Protein AF-A0A382HLZ8-F1 (afdb_monomer_lite)

Sequence (73 aa):
MVTARKSDNSINNRPPVFVVLQLSGGNDFMSTVIPYNDPHYFEYRKTVGIPEDDALHIDGGYAFHPSMGSVKN

Radius of gyration: 20.1 Å; chains: 1; bounding box: 48×20×53 Å

Foldseek 3Di:
DDDDDDDDPDPPPDDDDDDDDDDPDDPDPCQAKPQQVDVVQCVVPVPNRDDPVLFADDPDSITGHNVCVVVVD

Organism: NCBI:txid408172

Structure (mmCIF, N/CA/C/O backbone):
data_AF-A0A382HLZ8-F1
#
_entry.id   AF-A0A382HLZ8-F1
#
loop_
_atom_site.group_PDB
_atom_site.id
_atom_site.type_symbol
_atom_site.label_atom_id
_atom_site.label_alt_id
_atom_site.label_comp_id
_atom_site.label_asym_id
_atom_site.label_entity_id
_atom_site.label_seq_id
_atom_site.pdbx_PDB_ins_code
_atom_site.Cartn_x
_atom_site.Cartn_y
_atom_site.Cartn_z
_atom_site.occupancy
_atom_site.B_iso_or_equiv
_atom_site.auth_seq_id
_atom_site.auth_comp_id
_atom_site.auth_asym_id
_atom_site.auth_atom_id
_atom_site.pdbx_PDB_model_num
ATOM 1 N N . MET A 1 1 ? 33.621 0.445 -19.814 1.00 37.97 1 MET A N 1
ATOM 2 C CA . MET A 1 1 ? 33.834 0.411 -21.277 1.00 37.97 1 MET A CA 1
ATOM 3 C C . MET A 1 1 ? 32.469 0.259 -21.932 1.00 37.97 1 MET A C 1
ATOM 5 O O . MET A 1 1 ? 31.890 -0.812 -21.842 1.00 37.97 1 MET A O 1
ATOM 9 N N . VAL A 1 2 ? 31.900 1.338 -22.473 1.00 40.94 2 VAL A N 1
ATOM 10 C CA . VAL A 1 2 ? 30.643 1.276 -23.237 1.00 40.94 2 VAL A CA 1
ATOM 11 C C . VAL A 1 2 ? 31.025 1.359 -24.705 1.00 40.94 2 VAL A C 1
ATOM 13 O O . VAL A 1 2 ? 31.562 2.370 -25.147 1.00 40.94 2 VAL A O 1
ATOM 16 N N . THR A 1 3 ? 30.801 0.279 -25.445 1.00 47.44 3 THR A N 1
ATOM 17 C CA . THR A 1 3 ? 31.003 0.264 -26.895 1.00 47.44 3 THR A CA 1
ATOM 18 C C . THR A 1 3 ? 29.729 0.772 -27.557 1.00 47.44 3 THR A C 1
ATOM 20 O O . THR A 1 3 ? 28.667 0.168 -27.398 1.00 47.44 3 THR A O 1
ATOM 23 N N . ALA A 1 4 ? 29.817 1.879 -28.294 1.00 55.00 4 ALA A N 1
ATOM 24 C CA . ALA A 1 4 ? 28.699 2.390 -29.080 1.00 55.00 4 ALA A CA 1
ATOM 25 C C . ALA A 1 4 ? 28.340 1.403 -30.205 1.00 55.00 4 ALA A C 1
ATOM 27 O O . ALA A 1 4 ? 29.211 0.949 -30.950 1.00 55.00 4 ALA A O 1
ATOM 28 N N . ARG A 1 5 ? 27.049 1.075 -30.331 1.00 67.75 5 ARG A N 1
ATOM 29 C CA . ARG A 1 5 ? 26.500 0.304 -31.455 1.00 67.75 5 ARG A CA 1
ATOM 30 C C . ARG A 1 5 ? 25.845 1.252 -32.459 1.00 67.75 5 ARG A C 1
ATOM 32 O O . ARG A 1 5 ? 25.200 2.222 -32.073 1.00 67.75 5 ARG A O 1
ATOM 39 N N . LYS A 1 6 ? 26.026 0.954 -33.746 1.00 57.12 6 LYS A N 1
ATOM 40 C CA . LYS A 1 6 ? 25.437 1.674 -34.885 1.00 57.12 6 LYS A CA 1
ATOM 41 C C . LYS A 1 6 ? 23.904 1.611 -34.810 1.00 57.12 6 LYS A C 1
ATOM 43 O O . LYS A 1 6 ? 23.366 0.533 -34.572 1.00 57.12 6 LYS A O 1
ATOM 48 N N . SER A 1 7 ? 23.217 2.741 -35.004 1.00 58.16 7 SER A N 1
ATOM 49 C CA . SER A 1 7 ? 21.750 2.790 -34.941 1.00 58.16 7 SER A CA 1
ATOM 50 C C . SER A 1 7 ? 21.131 2.110 -36.164 1.00 58.16 7 SER A C 1
ATOM 52 O O . SER A 1 7 ? 21.287 2.594 -37.287 1.00 58.16 7 SER A O 1
ATOM 54 N N . ASP A 1 8 ? 20.427 1.006 -35.936 1.00 62.09 8 ASP A N 1
ATOM 55 C CA . ASP A 1 8 ? 19.515 0.409 -36.909 1.00 62.09 8 ASP A CA 1
ATOM 56 C C . ASP A 1 8 ? 18.137 1.074 -36.765 1.00 62.09 8 ASP A C 1
ATOM 58 O O . ASP A 1 8 ? 17.628 1.230 -35.654 1.00 62.09 8 ASP A O 1
ATOM 62 N N . ASN A 1 9 ? 17.567 1.525 -37.882 1.00 59.16 9 ASN A N 1
ATOM 63 C CA . ASN A 1 9 ? 16.411 2.426 -37.920 1.00 59.16 9 ASN A CA 1
ATOM 64 C C . ASN A 1 9 ? 15.090 1.687 -38.203 1.00 59.16 9 ASN A C 1
ATOM 66 O O . ASN A 1 9 ? 14.139 2.269 -38.723 1.00 59.16 9 ASN A O 1
ATOM 70 N N . SER A 1 10 ? 15.013 0.395 -37.875 1.00 59.22 10 SER A N 1
ATOM 71 C CA . SER A 1 10 ? 13.778 -0.379 -37.976 1.00 59.22 10 SER A CA 1
ATOM 72 C C . SER A 1 10 ? 13.024 -0.362 -36.641 1.00 59.22 10 SER A C 1
ATOM 74 O O . SER A 1 10 ? 13.533 -0.745 -35.588 1.00 59.22 10 SER A O 1
ATOM 76 N N . ILE A 1 11 ? 11.770 0.095 -36.679 1.00 60.72 11 ILE A N 1
ATOM 77 C CA . ILE A 1 11 ? 10.893 0.257 -35.504 1.00 60.72 11 ILE A CA 1
ATOM 78 C C . ILE A 1 11 ? 10.675 -1.040 -34.697 1.00 60.72 11 ILE A C 1
ATOM 80 O O . ILE A 1 11 ? 10.278 -0.965 -33.536 1.00 60.72 11 ILE A O 1
ATOM 84 N N . ASN A 1 12 ? 11.007 -2.198 -35.285 1.00 63.00 12 ASN A N 1
ATOM 85 C CA . ASN A 1 12 ? 10.794 -3.538 -34.734 1.00 63.00 12 ASN A CA 1
ATOM 86 C C . ASN A 1 12 ? 12.086 -4.284 -34.342 1.00 63.00 12 ASN A C 1
ATOM 88 O O . ASN A 1 12 ? 11.996 -5.424 -33.901 1.00 63.00 12 ASN A O 1
ATOM 92 N N . ASN A 1 13 ? 13.275 -3.681 -34.484 1.00 66.75 13 ASN A N 1
ATOM 93 C CA . ASN A 1 13 ? 14.562 -4.347 -34.208 1.00 66.75 13 ASN A CA 1
ATOM 94 C C . ASN A 1 13 ? 15.322 -3.697 -33.040 1.00 66.75 13 ASN A C 1
ATOM 96 O O . ASN A 1 13 ? 16.554 -3.656 -33.009 1.00 66.75 13 ASN A O 1
ATOM 100 N N . ARG A 1 14 ? 14.589 -3.136 -32.070 1.00 72.69 14 ARG A N 1
ATOM 101 C CA . ARG A 1 14 ? 15.212 -2.607 -30.855 1.00 72.69 14 ARG A CA 1
ATOM 102 C C . ARG A 1 14 ? 15.616 -3.784 -29.965 1.00 72.69 14 ARG A C 1
ATOM 104 O O . ARG A 1 14 ? 14.760 -4.617 -29.666 1.00 72.69 14 ARG A O 1
ATOM 111 N N . PRO A 1 15 ? 16.883 -3.870 -29.526 1.00 79.19 15 PRO A N 1
ATOM 112 C CA . PRO A 1 15 ? 17.270 -4.878 -28.552 1.00 79.19 15 PRO A CA 1
ATOM 113 C C . PRO A 1 15 ? 16.405 -4.730 -27.288 1.00 79.19 15 PRO A C 1
ATOM 115 O O . PRO A 1 15 ? 16.063 -3.599 -26.927 1.00 79.19 15 PRO A O 1
ATOM 118 N N . PRO A 1 16 ? 16.037 -5.842 -26.625 1.00 81.69 16 PRO A N 1
ATOM 119 C CA . PRO A 1 16 ? 15.194 -5.805 -25.437 1.00 81.69 16 PRO A CA 1
ATOM 120 C C . PRO A 1 16 ? 15.825 -4.897 -24.382 1.00 81.69 16 PRO A C 1
ATOM 122 O O . PRO A 1 16 ? 16.995 -5.047 -24.025 1.00 81.69 16 PRO A O 1
ATOM 125 N N . VAL A 1 17 ? 15.044 -3.927 -23.911 1.00 87.81 17 VAL A N 1
ATOM 126 C CA . VAL A 1 17 ? 15.475 -2.976 -22.889 1.00 87.81 17 VAL A CA 1
ATOM 127 C C . VAL A 1 17 ? 15.016 -3.508 -21.540 1.00 87.81 17 VAL A C 1
ATOM 129 O O . VAL A 1 17 ? 13.819 -3.628 -21.294 1.00 87.81 17 VAL A O 1
ATOM 132 N N . PHE A 1 18 ? 15.966 -3.836 -20.667 1.00 88.12 18 PHE A N 1
ATOM 133 C CA . PHE A 1 18 ? 15.663 -4.171 -19.282 1.00 88.12 18 PHE A CA 1
ATOM 134 C C . PHE A 1 18 ? 15.554 -2.882 -18.470 1.00 88.12 18 PHE A C 1
ATOM 136 O O . PHE A 1 18 ? 16.517 -2.121 -18.369 1.00 88.12 18 PHE A O 1
ATOM 143 N N . VAL A 1 19 ? 14.371 -2.632 -17.918 1.00 90.06 19 VAL A N 1
ATOM 144 C CA . VAL A 1 19 ? 14.094 -1.462 -17.085 1.00 90.06 19 VAL A CA 1
ATOM 145 C C . VAL A 1 19 ? 13.924 -1.936 -15.649 1.00 90.06 19 VAL A C 1
ATOM 147 O O . VAL A 1 19 ? 13.069 -2.772 -15.372 1.00 90.06 19 VAL A O 1
ATOM 150 N N . VAL A 1 20 ? 14.726 -1.388 -14.737 1.00 89.00 20 VAL A N 1
ATOM 151 C CA . VAL A 1 20 ? 14.555 -1.584 -13.294 1.00 89.00 20 VAL A CA 1
ATOM 152 C C . VAL A 1 20 ? 13.919 -0.327 -12.727 1.00 89.00 20 VAL A C 1
ATOM 154 O O . VAL A 1 20 ? 14.494 0.757 -12.816 1.00 89.00 20 VAL A O 1
ATOM 157 N N . LEU A 1 21 ? 12.733 -0.474 -12.146 1.00 85.19 21 LEU A N 1
ATOM 158 C CA . LEU A 1 21 ? 12.065 0.590 -11.409 1.00 85.19 21 LEU A CA 1
ATOM 159 C C . LEU A 1 21 ? 12.261 0.327 -9.920 1.00 85.19 21 LEU A C 1
ATOM 161 O O . LEU A 1 21 ? 11.682 -0.603 -9.366 1.00 85.19 21 LEU A O 1
ATOM 165 N N . GLN A 1 22 ? 13.092 1.143 -9.279 1.00 83.88 22 GLN A N 1
ATOM 166 C CA . GLN A 1 22 ? 13.183 1.176 -7.827 1.00 83.88 22 GLN A CA 1
ATOM 167 C C . GLN A 1 22 ? 12.253 2.272 -7.321 1.00 83.88 22 GLN A C 1
ATOM 169 O O . GLN A 1 22 ? 12.475 3.454 -7.577 1.00 83.88 22 GLN A O 1
ATOM 174 N N . LEU A 1 23 ? 11.220 1.873 -6.590 1.00 79.75 23 LEU A N 1
ATOM 175 C CA . LEU A 1 23 ? 10.360 2.803 -5.878 1.00 79.75 23 LEU A CA 1
ATOM 176 C C . LEU A 1 23 ? 10.914 2.953 -4.460 1.00 79.75 23 LEU A C 1
ATOM 178 O O . LEU A 1 23 ? 11.011 1.976 -3.720 1.00 79.75 23 LEU A O 1
ATOM 182 N N . SER A 1 24 ? 11.335 4.160 -4.095 1.00 67.31 24 SER A N 1
ATOM 183 C CA . SER A 1 24 ? 11.731 4.500 -2.729 1.00 67.31 24 SER A CA 1
ATOM 184 C C . SER A 1 24 ? 10.563 5.180 -2.011 1.00 67.31 24 SER A C 1
ATOM 186 O O . SER A 1 24 ? 9.977 6.130 -2.525 1.00 67.31 24 SER A O 1
ATOM 188 N N . GLY A 1 25 ? 10.216 4.703 -0.812 1.00 74.44 25 GLY A N 1
ATOM 189 C CA . GLY A 1 25 ? 9.156 5.290 0.014 1.00 74.44 25 GLY A CA 1
ATOM 190 C C . GLY A 1 25 ? 7.858 4.476 0.052 1.00 74.44 25 GLY A C 1
ATOM 191 O O . GLY A 1 25 ? 7.895 3.276 0.291 1.00 74.44 25 GLY A O 1
ATOM 192 N N . GLY A 1 26 ? 6.721 5.168 -0.099 1.00 68.75 26 GLY A N 1
ATOM 193 C CA . GLY A 1 26 ? 5.403 4.759 0.414 1.00 68.75 26 GLY A CA 1
ATOM 194 C C . GLY A 1 26 ? 4.541 3.832 -0.444 1.00 68.75 26 GLY A C 1
ATOM 195 O O . GLY A 1 26 ? 3.405 3.590 -0.055 1.00 68.75 26 GLY A O 1
ATOM 196 N N . ASN A 1 27 ? 5.038 3.333 -1.582 1.00 77.38 27 ASN A N 1
ATOM 197 C CA . ASN A 1 27 ? 4.363 2.253 -2.301 1.00 77.38 27 ASN A CA 1
ATOM 198 C C . ASN A 1 27 ? 5.056 0.926 -1.986 1.00 77.38 27 ASN A C 1
ATOM 200 O O . ASN A 1 27 ? 6.019 0.539 -2.650 1.00 77.38 27 ASN A O 1
ATOM 204 N N . ASP A 1 28 ? 4.590 0.277 -0.928 1.00 81.94 28 ASP A N 1
ATOM 205 C CA . ASP A 1 28 ? 5.054 -1.027 -0.480 1.00 81.94 28 ASP A CA 1
ATOM 206 C C . ASP A 1 28 ? 3.950 -2.082 -0.636 1.00 81.94 28 ASP A C 1
ATOM 208 O O . ASP A 1 28 ? 2.835 -1.803 -1.091 1.00 81.94 28 ASP A O 1
ATOM 212 N N . PHE A 1 29 ? 4.264 -3.332 -0.299 1.00 79.31 29 PHE A N 1
ATOM 213 C CA . PHE A 1 29 ? 3.304 -4.422 -0.450 1.00 79.31 29 PHE A CA 1
ATOM 214 C C . PHE A 1 29 ? 2.052 -4.226 0.416 1.00 79.31 29 PHE A C 1
ATOM 216 O O . PHE A 1 29 ? 0.978 -4.603 -0.031 1.00 79.31 29 PHE A O 1
ATOM 223 N N . MET A 1 30 ? 2.160 -3.598 1.594 1.00 86.94 30 MET A N 1
ATOM 224 C CA . MET A 1 30 ? 1.038 -3.376 2.514 1.00 86.94 30 MET A CA 1
ATOM 225 C C . MET A 1 30 ? 0.204 -2.144 2.145 1.00 86.94 30 MET A C 1
ATOM 227 O O . MET A 1 30 ? -0.963 -2.074 2.519 1.00 86.94 30 MET A O 1
ATOM 231 N N . SER A 1 31 ? 0.772 -1.156 1.444 1.00 87.12 31 SER A N 1
ATOM 232 C CA . SER A 1 31 ? -0.024 -0.062 0.871 1.00 87.12 31 SER A CA 1
ATOM 233 C C . SER A 1 31 ? -0.736 -0.507 -0.404 1.00 87.12 31 SER A C 1
ATOM 235 O O . SER A 1 31 ? -1.848 -0.063 -0.654 1.00 87.12 31 SER A O 1
ATOM 237 N N . THR A 1 32 ? -0.104 -1.379 -1.200 1.00 88.62 32 THR A N 1
ATOM 238 C CA . THR A 1 32 ? -0.670 -1.897 -2.456 1.00 88.62 32 THR A CA 1
ATOM 239 C C . THR A 1 32 ? -1.753 -2.932 -2.185 1.00 88.62 32 THR A C 1
ATOM 241 O O . THR A 1 32 ? -2.852 -2.805 -2.711 1.00 88.62 32 THR A O 1
ATOM 244 N N . VAL A 1 33 ? -1.437 -3.947 -1.376 1.00 92.12 33 VAL A N 1
ATOM 245 C CA . VAL A 1 33 ? -2.305 -5.071 -1.015 1.00 92.12 33 VAL A CA 1
ATOM 246 C C . VAL A 1 33 ? -2.439 -5.081 0.503 1.00 92.12 33 VAL A C 1
ATOM 248 O O . VAL A 1 33 ? -1.569 -5.550 1.232 1.00 92.12 33 VAL A O 1
ATOM 251 N N . ILE A 1 34 ? -3.536 -4.511 0.973 1.00 93.88 34 ILE A N 1
ATOM 252 C CA . ILE A 1 34 ? -3.848 -4.269 2.373 1.00 93.88 34 ILE A CA 1
ATOM 253 C C . ILE A 1 34 ? -4.474 -5.538 2.966 1.00 93.88 34 ILE A C 1
ATOM 255 O O . ILE A 1 34 ? -5.573 -5.903 2.549 1.00 93.88 34 ILE A O 1
ATOM 259 N N . PRO A 1 35 ? -3.836 -6.218 3.934 1.00 94.94 35 PRO A N 1
ATOM 260 C CA . PRO A 1 35 ? -4.449 -7.313 4.680 1.00 94.94 35 PRO A CA 1
ATOM 261 C C . PRO A 1 35 ? -5.374 -6.753 5.771 1.00 94.94 35 PRO A C 1
ATOM 263 O O . PRO A 1 35 ? -5.021 -6.753 6.947 1.00 94.94 35 PRO A O 1
ATOM 266 N N . TYR A 1 36 ? -6.545 -6.236 5.394 1.00 92.31 36 TYR A N 1
ATOM 267 C CA . TYR A 1 36 ? -7.447 -5.557 6.337 1.00 92.31 36 TYR A CA 1
ATOM 268 C C . TYR A 1 36 ? -7.992 -6.498 7.430 1.00 92.31 36 TYR A C 1
ATOM 270 O O . TYR A 1 36 ? -8.314 -6.047 8.521 1.00 92.31 36 TYR A O 1
ATOM 278 N N . ASN A 1 37 ? -8.024 -7.813 7.186 1.00 93.00 37 ASN A N 1
ATOM 279 C CA . ASN A 1 37 ? -8.400 -8.804 8.202 1.00 93.00 37 ASN A CA 1
ATOM 280 C C . ASN A 1 37 ? -7.290 -9.110 9.229 1.00 93.00 37 ASN A C 1
ATOM 282 O O . ASN A 1 37 ? -7.546 -9.837 10.190 1.00 93.00 37 ASN A O 1
ATOM 286 N N . ASP A 1 38 ? -6.065 -8.609 9.039 1.00 93.62 38 ASP A N 1
ATOM 287 C CA . ASP A 1 38 ? -4.978 -8.779 10.006 1.00 93.62 38 ASP A CA 1
ATOM 288 C C . ASP A 1 38 ? -4.908 -7.556 10.941 1.00 93.62 38 ASP A C 1
ATOM 290 O O . ASP A 1 38 ? -4.470 -6.484 10.513 1.00 93.62 38 ASP A O 1
ATOM 294 N N . PRO A 1 39 ? -5.284 -7.678 12.229 1.00 91.62 39 PRO A N 1
ATOM 295 C CA . PRO A 1 39 ? -5.265 -6.547 13.159 1.00 91.62 39 PRO A CA 1
ATOM 296 C C . PRO A 1 39 ? -3.864 -5.940 13.331 1.00 91.62 39 PRO A C 1
ATOM 298 O O . PRO A 1 39 ? -3.738 -4.736 13.574 1.00 91.62 39 PRO A O 1
ATOM 301 N N . HIS A 1 40 ? -2.801 -6.726 13.123 1.00 94.25 40 HIS A N 1
ATOM 302 C CA . HIS A 1 40 ? -1.428 -6.232 13.195 1.00 94.25 40 HIS A CA 1
ATOM 303 C C . HIS A 1 40 ? -1.129 -5.165 12.135 1.00 94.25 40 HIS A C 1
ATOM 305 O O . HIS A 1 40 ? -0.265 -4.312 12.353 1.00 94.25 40 HIS A O 1
ATOM 311 N N . TYR A 1 41 ? -1.847 -5.167 11.004 1.00 93.50 41 TYR A N 1
ATOM 312 C CA . TYR A 1 41 ? -1.727 -4.124 9.987 1.00 93.50 41 TYR A CA 1
ATOM 313 C C . TYR A 1 41 ? -1.981 -2.741 10.596 1.00 93.50 41 TYR A C 1
ATOM 315 O O . TYR A 1 41 ? -1.146 -1.842 10.474 1.00 93.50 41 TYR A O 1
ATOM 323 N N . PHE A 1 42 ? -3.098 -2.586 11.305 1.00 92.94 42 PHE A N 1
ATOM 324 C CA . PHE A 1 42 ? -3.494 -1.311 11.899 1.00 92.94 42 PHE A CA 1
ATOM 325 C C . PHE A 1 42 ? -2.648 -0.958 13.125 1.00 92.94 42 PHE A C 1
ATOM 327 O O . PHE A 1 42 ? -2.309 0.211 13.329 1.00 92.94 42 PHE A O 1
ATOM 334 N N . GLU A 1 43 ? -2.241 -1.955 13.914 1.00 93.81 43 GLU A N 1
ATOM 335 C CA . GLU A 1 43 ? -1.374 -1.738 15.076 1.00 93.81 43 GLU A CA 1
ATOM 336 C C . GLU A 1 43 ? 0.017 -1.226 14.687 1.00 93.81 43 GLU A C 1
ATOM 338 O O . GLU A 1 43 ? 0.545 -0.308 15.329 1.00 93.81 43 GLU A O 1
ATOM 343 N N . TYR A 1 44 ? 0.610 -1.797 13.635 1.00 92.56 44 TYR A N 1
ATOM 344 C CA . TYR A 1 44 ? 1.964 -1.459 13.200 1.00 92.56 44 TYR A CA 1
ATOM 345 C C . TYR A 1 44 ? 2.011 -0.282 12.222 1.00 92.56 44 TYR A C 1
ATOM 347 O O . TYR A 1 44 ? 3.045 0.385 12.134 1.00 92.56 44 TYR A O 1
ATOM 355 N N . ARG A 1 45 ? 0.910 0.042 11.528 1.00 91.75 45 ARG A N 1
ATOM 356 C CA . ARG A 1 45 ? 0.861 1.132 10.536 1.00 91.75 45 ARG A CA 1
ATOM 357 C C . ARG A 1 45 ? 0.057 2.351 10.994 1.00 91.75 45 ARG A C 1
ATOM 359 O O . ARG A 1 45 ? -0.668 2.947 10.211 1.00 91.75 45 ARG A O 1
ATOM 366 N N . LYS A 1 46 ? 0.255 2.810 12.230 1.00 90.38 46 LYS A N 1
ATOM 367 C CA . LYS A 1 46 ? -0.474 3.966 12.803 1.00 90.38 46 LYS A CA 1
ATOM 368 C C . LYS A 1 46 ? -0.426 5.255 11.966 1.00 90.38 46 LYS A C 1
ATOM 370 O O . LYS A 1 46 ? -1.340 6.063 12.052 1.00 90.38 46 LYS A O 1
ATOM 375 N N . THR A 1 47 ? 0.641 5.469 11.194 1.00 90.75 47 THR A N 1
ATOM 376 C CA . THR A 1 47 ? 0.862 6.701 10.409 1.00 90.75 47 THR A CA 1
ATOM 377 C C . THR A 1 47 ? 0.523 6.569 8.927 1.00 90.75 47 THR A C 1
ATOM 379 O O . THR A 1 47 ? 0.254 7.571 8.276 1.00 90.75 47 THR A O 1
ATOM 3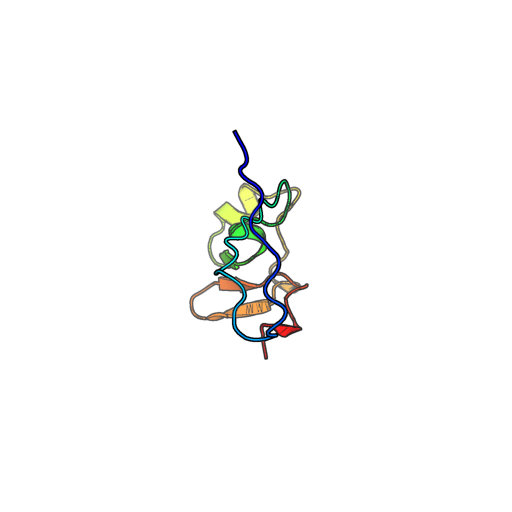82 N N . VAL A 1 48 ? 0.611 5.358 8.378 1.00 90.81 48 VAL A N 1
ATOM 383 C CA . VAL A 1 48 ? 0.555 5.085 6.926 1.00 90.81 48 VAL A CA 1
ATOM 384 C C . VAL A 1 48 ? -0.398 3.936 6.586 1.00 90.81 48 VAL A C 1
ATOM 386 O O . VAL A 1 48 ? -0.357 3.402 5.481 1.00 90.81 48 VAL A O 1
ATOM 389 N N . GLY A 1 49 ? -1.186 3.483 7.558 1.00 91.94 49 GLY A N 1
ATOM 390 C CA . GLY A 1 49 ? -2.219 2.476 7.378 1.00 91.94 49 GLY A CA 1
ATOM 391 C C . GLY A 1 49 ? -3.421 3.093 6.682 1.00 91.94 49 GLY A C 1
ATOM 392 O O . GLY A 1 49 ? -3.813 4.219 6.984 1.00 91.94 49 GLY A O 1
ATOM 393 N N . ILE A 1 50 ? -3.983 2.351 5.738 1.00 93.06 50 ILE A N 1
ATOM 394 C CA . ILE A 1 50 ? -5.203 2.735 5.039 1.00 93.06 50 ILE A CA 1
ATOM 395 C C . ILE A 1 50 ? -6.399 2.240 5.862 1.00 93.06 50 ILE A C 1
ATOM 397 O O . ILE A 1 50 ? -6.419 1.053 6.194 1.00 93.06 50 ILE A O 1
ATOM 401 N N . PRO A 1 51 ? -7.372 3.104 6.204 1.00 92.19 51 PRO A N 1
ATOM 402 C CA . PRO A 1 51 ? -8.610 2.682 6.853 1.00 92.19 51 PRO A CA 1
ATOM 403 C C . PRO A 1 51 ? -9.361 1.643 6.015 1.00 92.19 51 PRO A C 1
ATOM 405 O O . PRO A 1 51 ? -9.401 1.749 4.792 1.00 92.19 51 PRO A O 1
ATOM 408 N N . GLU A 1 52 ? -9.985 0.663 6.669 1.00 91.06 52 GLU A N 1
ATOM 409 C CA . GLU A 1 52 ? -10.758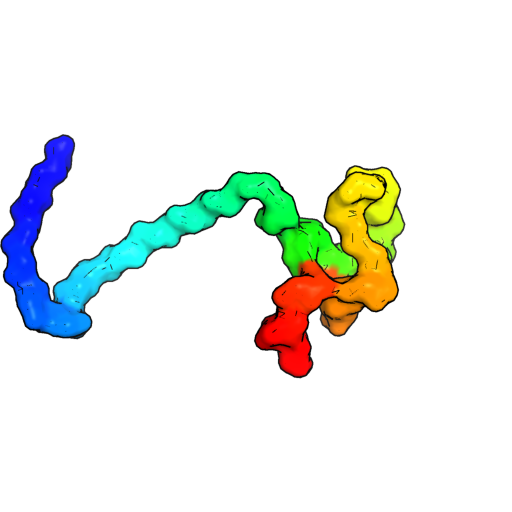 -0.387 5.989 1.00 91.06 52 GLU A CA 1
ATOM 410 C C . GLU A 1 52 ? -11.863 0.197 5.094 1.00 91.06 52 GLU A C 1
ATOM 412 O O . GLU A 1 52 ? -12.006 -0.225 3.949 1.00 91.06 52 GLU A O 1
ATOM 417 N N . ASP A 1 53 ? -12.562 1.232 5.569 1.00 92.12 53 ASP A N 1
ATOM 418 C CA . ASP A 1 53 ? -13.643 1.907 4.835 1.00 92.12 53 ASP A CA 1
ATOM 419 C C . ASP A 1 53 ? -13.179 2.562 3.522 1.00 92.12 53 ASP A C 1
ATOM 421 O O . ASP A 1 53 ? -13.942 2.638 2.557 1.00 92.12 53 ASP A O 1
ATOM 425 N N . ASP A 1 54 ? -11.924 3.015 3.466 1.00 93.31 54 ASP A N 1
ATOM 426 C CA . ASP A 1 54 ? -11.334 3.621 2.267 1.00 93.31 54 ASP A CA 1
ATOM 427 C C . ASP A 1 54 ? -10.741 2.557 1.327 1.00 93.31 54 ASP A C 1
ATOM 429 O O . ASP A 1 54 ? -10.493 2.814 0.142 1.00 93.31 54 ASP A O 1
ATOM 433 N N . ALA A 1 55 ? -10.477 1.358 1.849 1.00 93.69 55 ALA A N 1
ATOM 434 C CA . ALA A 1 55 ? -9.775 0.308 1.141 1.00 93.69 55 ALA A CA 1
ATOM 435 C C . ALA A 1 55 ? -10.667 -0.385 0.100 1.00 93.69 55 ALA A C 1
ATOM 437 O O . ALA A 1 55 ? -11.849 -0.695 0.285 1.00 93.69 55 ALA A O 1
ATOM 438 N N . LEU A 1 56 ? -10.059 -0.689 -1.041 1.00 94.75 56 LEU A N 1
ATOM 439 C CA . LEU A 1 56 ? -10.735 -1.296 -2.174 1.00 94.75 56 LEU A CA 1
ATOM 440 C C . LEU A 1 56 ? -10.770 -2.821 -2.037 1.00 94.75 56 LEU A C 1
ATOM 442 O O . LEU A 1 56 ? -9.926 -3.517 -2.594 1.00 94.75 56 LEU A O 1
ATOM 446 N N . HIS A 1 57 ? -11.767 -3.332 -1.320 1.00 94.12 57 HIS A N 1
ATOM 447 C CA . HIS A 1 57 ? -11.926 -4.751 -0.987 1.00 94.12 57 HIS A CA 1
ATOM 448 C C . HIS A 1 57 ? -11.826 -5.708 -2.180 1.00 94.12 57 HIS A C 1
ATOM 450 O O . HIS A 1 57 ? -12.612 -5.636 -3.126 1.00 94.12 57 HIS A O 1
ATOM 456 N N . ILE A 1 58 ? -10.882 -6.635 -2.098 1.00 91.75 58 ILE A N 1
ATOM 457 C CA . ILE A 1 58 ? -10.772 -7.801 -2.970 1.00 91.75 58 ILE A CA 1
ATOM 458 C C . ILE A 1 58 ? -11.073 -9.065 -2.149 1.00 91.75 58 ILE A C 1
ATOM 460 O O . ILE A 1 58 ? -11.638 -8.994 -1.060 1.00 91.75 58 ILE A O 1
ATOM 464 N N . ASP A 1 59 ? -10.765 -10.238 -2.694 1.00 89.75 59 ASP A N 1
ATOM 465 C CA . ASP A 1 59 ? -11.086 -11.512 -2.054 1.00 89.75 59 ASP A CA 1
ATOM 466 C C . ASP A 1 59 ? -10.086 -11.886 -0.939 1.00 89.75 59 ASP A C 1
ATOM 468 O O . ASP A 1 59 ? -8.955 -11.394 -0.888 1.00 89.75 59 ASP A O 1
ATOM 472 N N . GLY A 1 60 ? -10.501 -12.789 -0.049 1.00 89.56 60 GLY A N 1
ATOM 473 C CA . GLY A 1 60 ? -9.621 -13.453 0.913 1.00 89.56 60 GLY A CA 1
ATOM 474 C C . GLY A 1 60 ? -9.126 -12.586 2.072 1.00 89.56 60 GLY A C 1
ATOM 475 O O . GLY A 1 60 ? -8.121 -12.936 2.684 1.00 89.56 60 GLY A O 1
ATOM 476 N N . GLY A 1 61 ? -9.801 -11.477 2.391 1.00 92.75 61 GLY A N 1
ATOM 477 C CA . GLY A 1 61 ? -9.382 -10.581 3.477 1.00 92.75 61 GLY A CA 1
ATOM 478 C C . GLY A 1 61 ? -8.330 -9.549 3.070 1.00 92.75 61 GLY A C 1
ATOM 479 O O . GLY A 1 61 ? -7.626 -9.018 3.933 1.00 92.75 61 GLY A O 1
ATOM 480 N N . TYR A 1 62 ? -8.213 -9.284 1.767 1.00 94.00 62 TYR A N 1
ATOM 481 C CA . TYR A 1 62 ? -7.310 -8.285 1.210 1.00 94.00 62 TYR A CA 1
ATOM 482 C C . TYR A 1 62 ? -8.069 -7.153 0.520 1.00 94.00 62 TYR A C 1
ATOM 484 O O . TYR A 1 62 ? -9.166 -7.336 0.002 1.00 94.00 62 TYR A O 1
ATOM 492 N N . ALA A 1 63 ? -7.466 -5.976 0.461 1.00 94.75 63 ALA A N 1
ATOM 493 C CA . ALA A 1 63 ? -7.987 -4.819 -0.252 1.00 94.75 63 ALA A CA 1
ATOM 494 C C . ALA A 1 63 ? -6.857 -4.115 -1.008 1.00 94.75 63 ALA A C 1
ATOM 496 O O . ALA A 1 63 ? -5.689 -4.247 -0.655 1.00 94.75 63 ALA A O 1
ATOM 497 N N . PHE A 1 64 ? -7.177 -3.364 -2.055 1.00 94.75 64 PHE A N 1
ATOM 498 C CA . PHE A 1 64 ? -6.206 -2.506 -2.726 1.00 94.75 64 PHE A CA 1
ATOM 49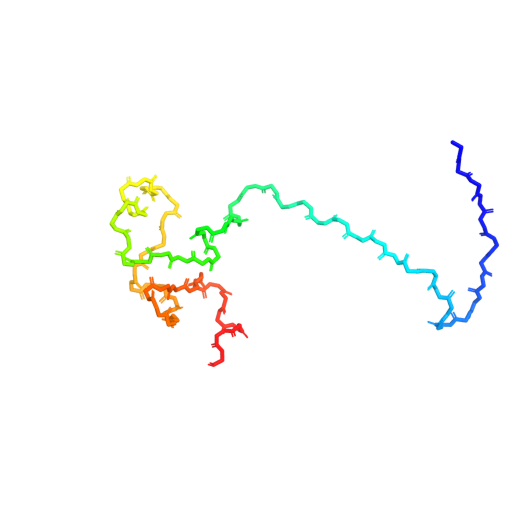9 C C . PHE A 1 64 ? -6.189 -1.094 -2.146 1.00 94.75 64 PHE A C 1
ATOM 501 O O . PHE A 1 64 ? -7.160 -0.634 -1.538 1.00 94.75 64 PHE A O 1
ATOM 508 N N . HIS A 1 65 ? -5.091 -0.382 -2.403 1.00 93.62 65 HIS A N 1
ATOM 509 C CA . HIS A 1 65 ? -5.006 1.050 -2.139 1.00 93.62 65 HIS A CA 1
ATOM 510 C C . HIS A 1 65 ? -6.181 1.808 -2.798 1.00 93.62 65 HIS A C 1
ATOM 512 O O . HIS A 1 65 ? -6.497 1.515 -3.954 1.00 93.62 65 HIS A O 1
ATOM 518 N N . PRO A 1 66 ? -6.757 2.846 -2.162 1.00 92.69 66 PRO A N 1
ATOM 519 C CA . PRO A 1 66 ? -7.838 3.662 -2.732 1.00 92.69 66 PRO A CA 1
ATOM 520 C C . PRO A 1 66 ? -7.520 4.202 -4.136 1.00 92.69 66 PRO A C 1
ATOM 522 O O . PRO A 1 66 ? -8.355 4.229 -5.037 1.00 92.69 66 PRO A O 1
ATOM 525 N N . SER A 1 67 ? -6.260 4.584 -4.359 1.00 91.19 67 SER A N 1
ATOM 526 C CA . SER A 1 67 ? -5.761 5.078 -5.654 1.00 91.19 67 SER A CA 1
ATOM 527 C C . SER A 1 67 ? -5.694 4.020 -6.764 1.00 91.19 67 SER A C 1
ATOM 529 O O . SER A 1 67 ? -5.465 4.374 -7.917 1.00 91.19 67 SER A O 1
ATOM 531 N N . MET A 1 68 ? -5.881 2.736 -6.450 1.00 91.00 68 MET A N 1
ATOM 532 C CA . MET A 1 68 ? -5.890 1.636 -7.422 1.00 91.00 68 MET A CA 1
ATOM 533 C C . ME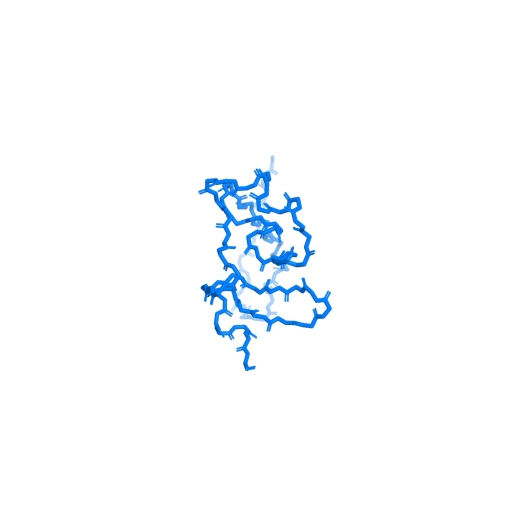T A 1 68 ? -7.289 1.346 -7.982 1.00 91.00 68 MET A C 1
ATOM 535 O O . MET A 1 68 ? -7.519 0.265 -8.519 1.00 91.00 68 MET A O 1
ATOM 539 N N . GLY A 1 69 ? -8.216 2.309 -7.911 1.00 89.25 69 GLY A N 1
ATOM 540 C CA . GLY A 1 69 ? -9.571 2.176 -8.459 1.00 89.25 69 GLY A CA 1
ATOM 541 C C . GLY A 1 69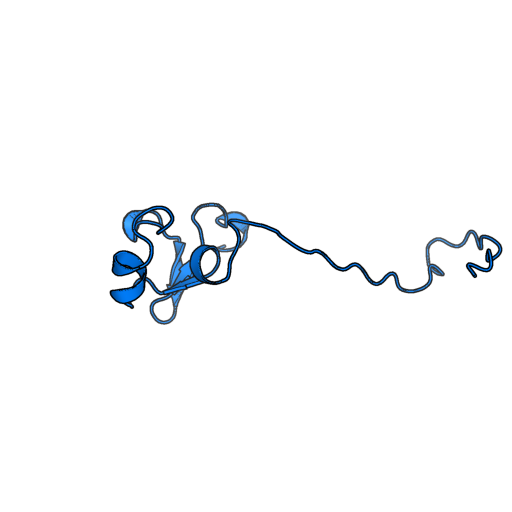 ? -9.600 1.649 -9.896 1.00 89.25 69 GLY A C 1
ATOM 542 O O . GLY A 1 69 ? -10.365 0.746 -10.195 1.00 89.25 69 GLY A O 1
A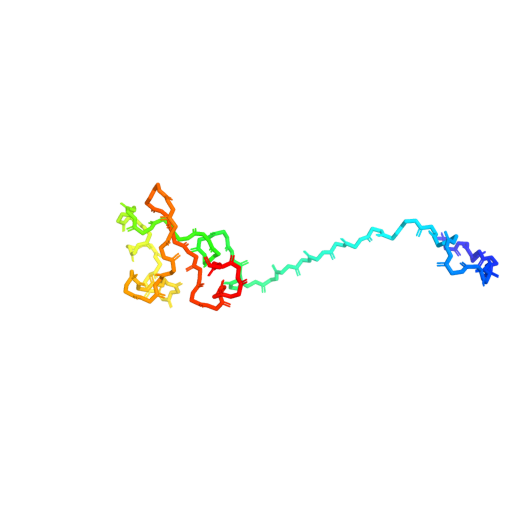TOM 543 N N . SER A 1 70 ? -8.694 2.108 -10.764 1.00 88.44 70 SER A N 1
ATOM 544 C CA . SER A 1 70 ? -8.619 1.640 -12.158 1.00 88.44 70 SER A CA 1
ATOM 545 C C . SER A 1 70 ? -8.186 0.176 -12.327 1.00 88.44 70 SER A C 1
ATOM 547 O O . SER A 1 70 ? -8.319 -0.372 -13.416 1.00 88.44 70 SER A O 1
ATOM 549 N N . VAL A 1 71 ? -7.606 -0.444 -11.294 1.00 86.38 71 VAL A N 1
ATOM 550 C CA . VAL A 1 71 ? -7.214 -1.865 -11.297 1.00 86.38 71 VAL A CA 1
ATOM 551 C C . VAL A 1 71 ? -8.380 -2.741 -10.839 1.00 86.38 71 VAL A C 1
ATOM 553 O O . VAL A 1 71 ? -8.569 -3.842 -11.356 1.00 86.38 71 VAL A O 1
ATOM 556 N N . LYS A 1 72 ? -9.170 -2.246 -9.880 1.00 76.50 72 LYS A N 1
ATOM 557 C CA . LYS A 1 72 ? -10.375 -2.901 -9.370 1.00 76.50 72 LYS A CA 1
ATOM 558 C C . LYS A 1 72 ? -11.570 -2.514 -10.244 1.00 76.50 72 LYS A C 1
ATOM 560 O O . LYS A 1 72 ? -12.331 -1.617 -9.896 1.00 76.50 72 LYS A O 1
ATOM 565 N N . ASN A 1 73 ? -11.666 -3.178 -11.394 1.00 61.44 73 ASN A N 1
ATOM 566 C CA . ASN A 1 73 ? -12.820 -3.091 -12.294 1.00 61.44 73 ASN A CA 1
ATOM 567 C C . ASN A 1 73 ? -14.110 -3.557 -11.613 1.00 61.44 73 ASN A C 1
ATOM 569 O O . ASN A 1 73 ? -14.057 -4.601 -10.922 1.00 61.44 73 ASN A O 1
#

Secondary structure (DSSP, 8-state):
--PPPP----TT-PPP--------SS--HHHHEE-TT-HHHHHH-TTTPPPGGGSEE-STT-EE-GGGTTT--

pLDDT: mean 82.48, std 14.32, range [37.97, 94.94]